Protein AF-A0A2W4UMU4-F1 (afdb_monomer)

Radius of gyration: 11.84 Å; Cα contacts (8 Å, |Δi|>4): 100; chains: 1; bounding box: 29×24×29 Å

Organism: NCBI:txid47253

Secondary structure (DSSP, 8-state):
----EEEEE-TTT--EEEEESS-SS-----TT---EEE-TTT--EEEGGGEEESSS-EEE-

pLDDT: mean 76.98, std 13.57, range [47.09, 90.31]

Foldseek 3Di:
DDFDWAWEQDPPPRDIDIDGQDDPDCPVDDPPDFRKDADPPPRDIDTQVQFDDDPRYTYHD

Sequence (61 aa):
MAPNTVTVKCPQCQQVYIAWHTPAVNVTNSSEYEPTTVCSRCGHRAKMKDLSDRDGVLQQS

Solvent-accessible surface area (backbone atoms only — not comparable to full-atom values): 3958 Å² total; per-residue (Å²): 130,82,63,50,73,42,42,34,36,34,83,88,77,65,47,75,46,82,40,65,68,42,67,90,64,87,74,90,74,61,103,74,75,76,52,64,42,66,36,93,84,79,66,52,72,46,51,53,88,67,33,40,78,56,93,80,27,30,26,66,118

Mean predicted aligned error: 7.72 Å

Nearest PDB structures (foldseek):
  2gvi-assembly1_A  TM=4.420E-01  e=9.819E-01  Thermoplasma acidophilum

Structure (mmCIF, N/CA/C/O backbone):
data_AF-A0A2W4UMU4-F1
#
_entry.id   AF-A0A2W4UMU4-F1
#
loop_
_atom_site.group_PDB
_atom_site.id
_atom_site.type_symbol
_atom_site.label_atom_id
_atom_site.label_alt_id
_atom_site.label_comp_id
_atom_site.label_asym_id
_atom_site.label_entity_id
_atom_site.label_seq_id
_atom_site.pdbx_PDB_ins_code
_atom_site.Cartn_x
_atom_site.Cartn_y
_atom_site.Cartn_z
_atom_site.occupancy
_atom_site.B_iso_or_equiv
_atom_site.auth_seq_id
_atom_site.auth_comp_id
_atom_site.auth_asym_id
_atom_site.auth_atom_id
_atom_site.pdbx_PDB_model_num
ATOM 1 N N . MET A 1 1 ? 14.940 -8.639 -5.394 1.00 47.09 1 MET A N 1
ATOM 2 C CA . MET A 1 1 ? 14.592 -7.682 -4.318 1.00 47.09 1 MET A CA 1
ATOM 3 C C . MET A 1 1 ? 13.189 -8.007 -3.839 1.00 47.09 1 MET A C 1
ATOM 5 O O . MET A 1 1 ? 12.369 -8.370 -4.673 1.00 47.09 1 MET A O 1
ATOM 9 N N . ALA A 1 2 ? 12.934 -7.964 -2.530 1.00 54.62 2 ALA A N 1
ATOM 10 C CA . ALA A 1 2 ? 11.591 -8.185 -1.995 1.00 54.62 2 ALA A CA 1
ATOM 11 C C . ALA A 1 2 ? 10.669 -7.013 -2.389 1.00 54.62 2 ALA A C 1
ATOM 13 O O . ALA A 1 2 ? 11.149 -5.881 -2.498 1.00 54.62 2 ALA A O 1
ATOM 14 N N . PRO A 1 3 ? 9.377 -7.260 -2.645 1.00 62.84 3 PRO A N 1
ATOM 15 C CA . PRO A 1 3 ? 8.438 -6.193 -2.951 1.00 62.84 3 PRO A CA 1
ATOM 16 C C . PRO A 1 3 ? 8.219 -5.311 -1.710 1.00 62.84 3 PRO A C 1
ATOM 18 O O . PRO A 1 3 ? 7.963 -5.814 -0.617 1.00 62.84 3 PRO A O 1
ATOM 21 N N . ASN A 1 4 ? 8.343 -3.992 -1.874 1.00 72.38 4 ASN A N 1
ATOM 22 C CA . ASN A 1 4 ? 8.155 -3.034 -0.788 1.00 72.38 4 ASN A CA 1
ATOM 23 C C . ASN A 1 4 ? 6.653 -2.847 -0.561 1.00 72.38 4 ASN A C 1
ATOM 25 O O . ASN A 1 4 ? 5.961 -2.254 -1.391 1.00 72.38 4 ASN A O 1
ATOM 29 N N . THR A 1 5 ? 6.142 -3.379 0.546 1.00 80.00 5 THR A N 1
ATOM 30 C CA . THR A 1 5 ? 4.778 -3.116 1.012 1.00 80.00 5 THR A CA 1
ATOM 31 C C . THR A 1 5 ? 4.724 -1.790 1.744 1.00 80.00 5 THR A C 1
ATOM 33 O O . THR A 1 5 ? 5.567 -1.530 2.599 1.00 80.00 5 THR A O 1
ATOM 36 N N . VAL A 1 6 ? 3.697 -0.993 1.476 1.00 84.75 6 VAL A N 1
ATOM 37 C CA . VAL A 1 6 ? 3.386 0.205 2.255 1.00 84.75 6 VAL A CA 1
ATOM 38 C C . VAL A 1 6 ? 1.939 0.167 2.712 1.00 84.75 6 VAL A C 1
ATOM 40 O O . VAL A 1 6 ? 1.063 -0.367 2.030 1.00 84.75 6 VAL A O 1
ATOM 43 N N . THR A 1 7 ? 1.683 0.742 3.876 1.00 89.50 7 THR A N 1
ATOM 44 C CA . THR A 1 7 ? 0.336 0.864 4.419 1.00 89.50 7 THR A CA 1
ATOM 45 C C . THR A 1 7 ? -0.274 2.166 3.919 1.00 89.50 7 THR A C 1
ATOM 47 O O . THR A 1 7 ? 0.334 3.222 4.046 1.00 89.50 7 THR A O 1
ATOM 50 N N . VAL A 1 8 ? -1.471 2.104 3.342 1.00 88.62 8 VAL A N 1
ATOM 51 C CA . VAL A 1 8 ? -2.177 3.251 2.766 1.00 88.62 8 VAL A CA 1
ATOM 52 C C . VAL A 1 8 ? -3.552 3.382 3.405 1.00 88.62 8 VAL A C 1
ATOM 54 O O . VAL A 1 8 ? -4.300 2.408 3.482 1.00 88.62 8 VAL A O 1
ATOM 57 N N . LYS A 1 9 ? -3.933 4.597 3.800 1.00 90.31 9 LYS A N 1
ATOM 58 C CA . LYS A 1 9 ? -5.306 4.940 4.176 1.00 90.31 9 LYS A CA 1
ATOM 59 C C . LYS A 1 9 ? -6.026 5.548 2.979 1.00 90.31 9 LYS A C 1
ATOM 61 O O . LYS A 1 9 ? -5.604 6.560 2.428 1.00 90.31 9 LYS A O 1
ATOM 66 N N . CYS A 1 10 ? -7.138 4.943 2.573 1.00 89.38 10 CYS A N 1
ATOM 67 C CA . CYS A 1 10 ? -7.953 5.490 1.495 1.00 89.38 10 CYS A CA 1
ATOM 68 C C . CYS A 1 10 ? -8.627 6.804 1.935 1.00 89.38 10 CYS A C 1
ATOM 70 O O . CYS A 1 10 ? -9.321 6.795 2.949 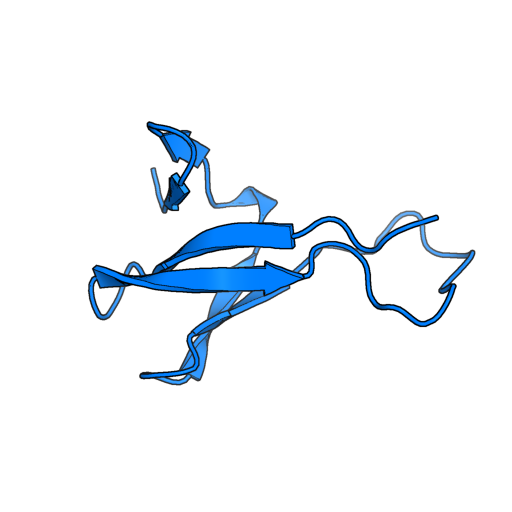1.00 89.38 10 CYS A O 1
ATOM 72 N N . PRO A 1 11 ? -8.529 7.905 1.170 1.00 86.19 11 PRO A N 1
ATOM 73 C CA . PRO A 1 11 ? -9.183 9.167 1.528 1.00 86.19 11 PRO A CA 1
ATOM 74 C C . PRO A 1 11 ? -10.717 9.101 1.437 1.00 86.19 11 PRO A C 1
ATOM 76 O O . PRO A 1 11 ? -11.406 9.816 2.153 1.00 86.19 11 PRO A O 1
ATOM 79 N N . GLN A 1 12 ? -11.266 8.218 0.594 1.00 88.81 12 GLN A N 1
ATOM 80 C CA . GLN A 1 12 ? -12.714 8.113 0.368 1.00 88.81 12 GLN A CA 1
ATOM 81 C C . GLN A 1 12 ? -13.433 7.317 1.460 1.00 88.81 12 GLN A C 1
ATOM 83 O O . GLN A 1 12 ? -14.466 7.735 1.966 1.00 88.81 12 GLN A O 1
ATOM 88 N N . CYS A 1 13 ? -12.900 6.148 1.820 1.00 89.38 13 CYS A N 1
ATOM 89 C CA . CYS A 1 13 ? -13.544 5.244 2.777 1.00 89.38 13 CYS A CA 1
ATOM 90 C C . CYS A 1 13 ? -12.805 5.151 4.116 1.00 89.38 13 CYS A C 1
ATOM 92 O O . CYS A 1 13 ? -13.208 4.374 4.975 1.00 89.38 13 CYS A O 1
ATOM 94 N N . GLN A 1 14 ? -11.706 5.898 4.278 1.00 87.38 14 GLN A N 1
ATOM 95 C CA . GLN A 1 14 ? -10.826 5.904 5.454 1.00 87.38 14 GLN A CA 1
ATOM 96 C C . GLN A 1 14 ? -10.243 4.539 5.843 1.00 87.38 14 GLN A C 1
ATOM 98 O O . GLN A 1 14 ? -9.615 4.414 6.894 1.00 87.38 14 GLN A O 1
ATOM 103 N N . GLN A 1 15 ? -10.392 3.532 4.979 1.00 88.12 15 GLN A N 1
ATOM 104 C CA . GLN A 1 15 ? -9.904 2.188 5.234 1.00 88.12 15 GLN A CA 1
ATOM 105 C C . GLN A 1 15 ? -8.400 2.104 5.003 1.00 88.12 15 GLN A C 1
ATOM 107 O O . GLN A 1 15 ? -7.893 2.556 3.974 1.00 88.12 15 GLN A O 1
ATOM 112 N N . VAL A 1 16 ? -7.715 1.466 5.945 1.00 88.94 16 VAL A N 1
ATOM 113 C CA . VAL A 1 16 ? -6.291 1.151 5.856 1.00 88.94 16 VAL A CA 1
ATOM 114 C C . VAL A 1 16 ? -6.101 -0.178 5.121 1.00 88.94 16 VAL A C 1
ATOM 116 O O . VAL A 1 16 ? -6.804 -1.151 5.396 1.00 88.94 16 VAL A O 1
ATOM 119 N N . TYR A 1 17 ? -5.180 -0.220 4.162 1.00 86.94 17 TYR A N 1
ATOM 120 C CA . TYR A 1 17 ? -4.848 -1.410 3.379 1.00 86.94 17 TYR A CA 1
ATOM 121 C C . TYR A 1 17 ? -3.366 -1.419 2.990 1.00 86.94 17 TYR A C 1
ATOM 123 O O . TYR A 1 17 ? -2.699 -0.389 3.037 1.00 86.94 17 TYR A O 1
ATOM 131 N N . ILE A 1 18 ? -2.845 -2.587 2.610 1.00 85.31 18 ILE A N 1
ATOM 132 C CA . ILE A 1 18 ? -1.449 -2.745 2.189 1.00 85.31 18 ILE A CA 1
ATOM 133 C C . ILE A 1 18 ? -1.375 -2.639 0.665 1.00 85.31 18 ILE A C 1
ATOM 135 O O . ILE A 1 18 ? -2.036 -3.395 -0.049 1.00 85.31 18 ILE A O 1
ATOM 139 N N . ALA A 1 19 ? -0.565 -1.704 0.178 1.00 82.62 19 ALA A N 1
ATOM 140 C CA . ALA A 1 19 ? -0.259 -1.506 -1.229 1.00 82.62 19 ALA A CA 1
ATOM 141 C C . ALA A 1 19 ? 1.174 -1.960 -1.528 1.00 82.62 19 ALA A C 1
ATOM 143 O O . ALA A 1 19 ? 2.096 -1.725 -0.749 1.00 82.62 19 ALA A O 1
ATOM 144 N N . TRP A 1 20 ? 1.377 -2.595 -2.678 1.00 73.00 20 TRP A N 1
ATOM 145 C CA . TRP A 1 20 ? 2.697 -3.034 -3.124 1.00 73.00 20 TRP A CA 1
ATOM 146 C C . TRP A 1 20 ? 3.298 -1.947 -4.016 1.00 73.00 20 TRP A C 1
ATOM 148 O O . TRP A 1 20 ? 2.787 -1.682 -5.102 1.00 73.00 20 TRP A O 1
ATOM 158 N N . HIS A 1 21 ? 4.356 -1.286 -3.543 1.00 67.31 21 HIS A N 1
ATOM 159 C CA . HIS A 1 21 ? 4.994 -0.171 -4.248 1.00 67.31 21 HIS A CA 1
ATOM 160 C C . HIS A 1 21 ? 5.829 -0.646 -5.447 1.00 67.31 21 HIS A C 1
ATOM 162 O O . HIS A 1 21 ? 5.938 0.055 -6.452 1.00 67.31 21 HIS A O 1
ATOM 168 N N . THR A 1 22 ? 6.397 -1.851 -5.366 1.00 62.38 22 THR A N 1
ATOM 169 C CA . THR A 1 22 ? 7.106 -2.496 -6.474 1.00 62.38 22 THR A CA 1
ATOM 170 C C . THR A 1 22 ? 6.298 -3.678 -7.006 1.00 62.38 22 THR A C 1
ATOM 172 O O . THR A 1 22 ? 6.021 -4.611 -6.246 1.00 62.38 22 THR A O 1
ATOM 175 N N . PRO A 1 23 ? 5.916 -3.680 -8.298 1.00 54.25 23 PRO A N 1
ATOM 176 C CA . PRO A 1 23 ? 5.362 -4.878 -8.906 1.00 54.25 23 PRO A CA 1
ATOM 177 C C . PRO A 1 23 ? 6.409 -6.000 -8.837 1.00 54.25 23 PRO A C 1
ATOM 179 O O . PRO A 1 23 ? 7.597 -5.769 -9.045 1.00 54.25 23 PRO A O 1
ATOM 182 N N . ALA A 1 24 ? 5.973 -7.228 -8.538 1.00 51.91 24 ALA A N 1
ATOM 183 C CA . ALA A 1 24 ? 6.857 -8.398 -8.463 1.00 51.91 24 ALA A CA 1
ATOM 184 C C . ALA A 1 24 ? 7.524 -8.743 -9.813 1.00 51.91 24 ALA A C 1
ATOM 186 O O . ALA A 1 24 ? 8.471 -9.525 -9.866 1.00 51.91 24 ALA A O 1
ATOM 187 N N . VAL A 1 25 ? 7.036 -8.148 -10.904 1.00 51.41 25 VAL A N 1
ATOM 188 C CA . VAL A 1 25 ? 7.649 -8.203 -12.228 1.00 51.41 25 VAL A CA 1
ATOM 189 C C . VAL A 1 25 ? 8.653 -7.059 -12.362 1.00 51.41 25 VAL A C 1
ATOM 191 O O . VAL A 1 25 ? 8.285 -5.891 -12.299 1.00 51.41 25 VAL A O 1
ATOM 194 N N . ASN A 1 26 ? 9.931 -7.410 -12.527 1.00 48.31 26 ASN A N 1
ATOM 195 C CA . ASN A 1 26 ? 11.032 -6.488 -12.814 1.00 48.31 26 ASN A CA 1
ATOM 196 C C . ASN A 1 26 ? 10.711 -5.673 -14.084 1.00 48.31 26 ASN A C 1
ATOM 198 O O . ASN A 1 26 ? 11.004 -6.104 -15.197 1.00 48.31 26 ASN A O 1
ATOM 202 N N . VAL A 1 27 ? 10.098 -4.497 -13.940 1.00 55.00 27 VAL A N 1
ATOM 203 C CA . VAL A 1 27 ? 9.994 -3.526 -15.036 1.00 55.00 27 VAL A CA 1
ATOM 204 C C . VAL A 1 27 ? 11.241 -2.653 -14.961 1.00 55.00 27 VAL A C 1
ATOM 206 O O . VAL A 1 27 ? 11.247 -1.576 -14.376 1.00 55.00 27 VAL A O 1
ATOM 209 N N . THR A 1 28 ? 12.347 -3.172 -15.492 1.00 52.06 28 THR A N 1
ATOM 210 C CA . THR A 1 28 ? 13.700 -2.589 -15.416 1.00 52.06 28 THR A CA 1
ATOM 211 C C . THR A 1 28 ? 13.906 -1.357 -16.307 1.00 52.06 28 THR A C 1
ATOM 213 O O . THR A 1 28 ? 15.033 -1.052 -16.676 1.00 52.06 28 THR A O 1
ATOM 216 N N . ASN A 1 29 ? 12.844 -0.659 -16.702 1.00 56.03 29 ASN A N 1
ATOM 217 C CA . ASN A 1 29 ? 12.940 0.517 -17.559 1.00 56.03 29 ASN A CA 1
ATOM 218 C C . ASN A 1 29 ? 11.671 1.347 -17.431 1.00 56.03 29 ASN A C 1
ATOM 220 O O . ASN A 1 29 ? 10.638 0.944 -17.959 1.00 56.03 29 ASN A O 1
ATOM 224 N N . SER A 1 30 ? 11.753 2.487 -16.748 1.00 51.00 30 SER A N 1
ATOM 225 C CA . SER A 1 30 ? 10.999 3.711 -17.049 1.00 51.00 30 SER A CA 1
ATOM 226 C C . SER A 1 30 ? 11.284 4.734 -15.959 1.00 51.00 30 SER A C 1
ATOM 228 O O . SER A 1 30 ? 10.782 4.613 -14.844 1.00 51.00 30 SER A O 1
ATOM 230 N N . SER A 1 31 ? 12.027 5.785 -16.303 1.00 55.56 31 SER A N 1
ATOM 231 C CA . SER A 1 31 ? 12.157 7.013 -15.502 1.00 55.56 31 SER A CA 1
ATOM 232 C C . SER A 1 31 ? 10.818 7.729 -15.230 1.00 55.56 31 SER A C 1
ATOM 234 O O . SER A 1 31 ? 10.820 8.783 -14.609 1.00 55.56 31 SER A O 1
ATOM 236 N N . GLU A 1 32 ? 9.684 7.162 -15.652 1.00 59.22 32 GLU A N 1
ATOM 237 C CA . GLU A 1 32 ? 8.332 7.717 -15.519 1.00 59.22 32 GLU A CA 1
ATOM 238 C C . GLU A 1 32 ? 7.340 6.781 -14.798 1.00 59.22 32 GLU A C 1
ATOM 240 O O . GLU A 1 32 ? 6.128 6.987 -14.871 1.00 59.22 32 GLU A O 1
ATOM 245 N N . TYR A 1 33 ? 7.799 5.731 -14.102 1.00 66.50 33 TYR A N 1
ATOM 246 C CA . TYR A 1 33 ? 6.873 4.903 -13.320 1.00 66.50 33 TYR A CA 1
ATOM 247 C C . TYR A 1 33 ? 6.391 5.667 -12.079 1.00 66.50 33 TYR A C 1
ATOM 249 O O . TYR A 1 33 ? 7.081 5.717 -11.063 1.00 66.50 33 TYR A O 1
ATOM 257 N N . GLU A 1 34 ? 5.196 6.255 -12.157 1.00 72.12 34 GLU A N 1
ATOM 258 C CA . GLU A 1 34 ? 4.492 6.791 -10.991 1.00 72.12 34 GLU A CA 1
ATOM 259 C C . GLU A 1 34 ? 3.717 5.661 -10.292 1.00 72.12 34 GLU A C 1
ATOM 261 O O . GLU A 1 34 ? 2.700 5.202 -10.820 1.00 72.12 34 GLU A O 1
ATOM 266 N N . PRO A 1 35 ? 4.143 5.197 -9.103 1.00 76.19 35 PRO A N 1
ATOM 267 C CA . PRO A 1 35 ? 3.439 4.138 -8.399 1.00 76.19 35 PRO A CA 1
ATOM 268 C C . PRO A 1 35 ? 2.048 4.626 -7.981 1.00 76.19 35 PRO A C 1
ATOM 270 O O . PRO A 1 35 ? 1.887 5.647 -7.306 1.00 76.19 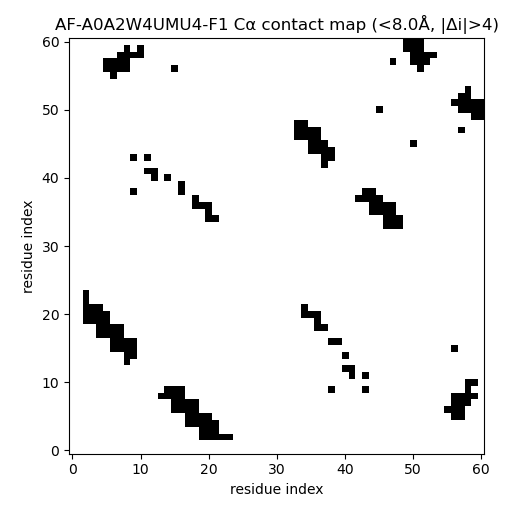35 PRO A O 1
ATOM 273 N N . THR A 1 36 ? 1.024 3.877 -8.386 1.00 81.69 36 THR A N 1
ATOM 274 C CA . THR A 1 36 ? -0.373 4.125 -8.017 1.00 81.69 36 THR A CA 1
ATOM 275 C C . THR A 1 36 ? -0.906 3.004 -7.148 1.00 81.69 36 THR A C 1
ATOM 277 O O . THR A 1 36 ? -0.571 1.839 -7.351 1.00 81.69 36 THR A O 1
ATOM 280 N N . THR A 1 37 ? -1.798 3.349 -6.233 1.00 84.69 37 THR A N 1
ATOM 281 C CA . THR A 1 37 ? -2.486 2.410 -5.356 1.00 84.69 3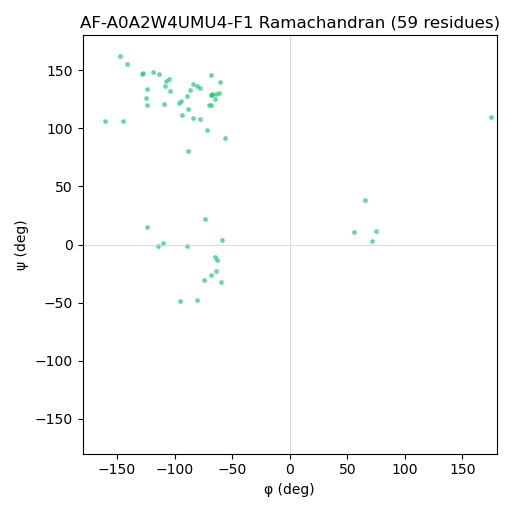7 THR A CA 1
ATOM 282 C C . THR A 1 37 ? -3.990 2.466 -5.588 1.00 84.69 37 THR A C 1
ATOM 284 O O . THR A 1 37 ? -4.538 3.514 -5.936 1.00 84.69 37 THR A O 1
ATOM 287 N N . VAL A 1 38 ? -4.669 1.333 -5.412 1.00 86.44 38 VAL A N 1
ATOM 288 C CA . VAL A 1 38 ? -6.120 1.212 -5.577 1.00 86.44 38 VAL A CA 1
ATOM 289 C C . VAL A 1 38 ? -6.713 0.647 -4.299 1.00 86.44 38 VAL A C 1
ATOM 291 O O . VAL A 1 38 ? -6.304 -0.412 -3.830 1.00 86.44 38 VAL A O 1
ATOM 294 N N . CYS A 1 39 ? -7.700 1.339 -3.740 1.00 88.19 39 CYS A N 1
ATOM 295 C CA . CYS A 1 39 ? -8.407 0.855 -2.569 1.00 88.19 39 CYS A CA 1
ATOM 296 C C . CYS A 1 39 ? -9.276 -0.354 -2.929 1.00 88.19 39 CYS A C 1
ATOM 298 O O . CYS A 1 39 ? -10.236 -0.229 -3.690 1.00 88.19 39 CYS A O 1
ATOM 300 N N . SER A 1 40 ? -9.022 -1.500 -2.297 1.00 85.69 40 SER A N 1
ATOM 301 C CA . SER A 1 40 ? -9.786 -2.739 -2.514 1.00 85.69 40 SER A CA 1
ATOM 302 C C . SER A 1 40 ? -11.256 -2.667 -2.078 1.00 85.69 40 SER A C 1
ATOM 304 O O . SER A 1 40 ? -12.017 -3.587 -2.354 1.00 85.69 40 SER A O 1
ATOM 306 N N . ARG A 1 41 ? -11.666 -1.609 -1.362 1.00 88.88 41 ARG A N 1
ATOM 307 C CA . ARG A 1 41 ? -13.043 -1.441 -0.863 1.00 88.88 41 ARG A CA 1
ATOM 308 C C . ARG A 1 41 ? -13.912 -0.595 -1.784 1.00 88.88 41 ARG A C 1
ATOM 310 O O . ARG A 1 41 ? -15.031 -0.988 -2.075 1.00 88.88 41 ARG A O 1
ATOM 317 N N . CYS A 1 42 ? -13.417 0.567 -2.208 1.00 88.56 42 CYS A N 1
ATOM 318 C CA . CYS A 1 42 ? -14.190 1.523 -3.009 1.00 88.56 42 CYS A CA 1
ATOM 319 C C . CYS A 1 42 ? -13.640 1.723 -4.429 1.00 88.56 42 CYS A C 1
ATOM 321 O O . CYS A 1 42 ? -14.190 2.516 -5.183 1.00 88.56 42 CYS A O 1
ATOM 323 N N . GLY A 1 43 ? -12.538 1.058 -4.795 1.00 87.12 43 GLY A N 1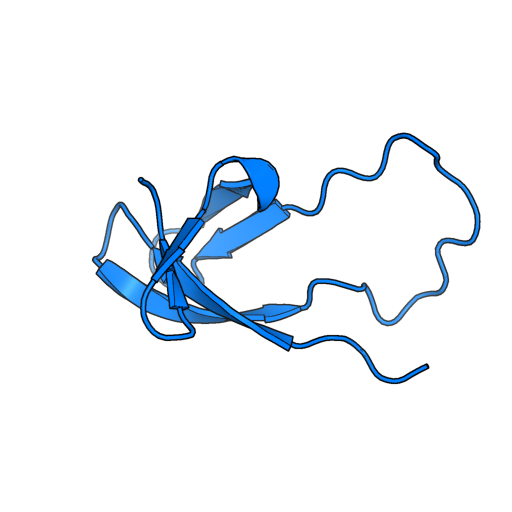
ATOM 324 C CA . GLY A 1 43 ? -11.910 1.187 -6.113 1.00 87.12 43 GLY A CA 1
ATOM 325 C C . GLY A 1 43 ? -11.209 2.526 -6.359 1.00 87.12 43 GLY A C 1
ATOM 326 O O . GLY A 1 43 ? -10.681 2.743 -7.450 1.00 87.12 43 GLY A O 1
ATOM 327 N N . HIS A 1 44 ? -11.176 3.422 -5.366 1.00 87.38 44 HIS A N 1
ATOM 328 C CA . HIS A 1 44 ? -10.513 4.715 -5.486 1.00 87.38 44 HIS A CA 1
ATOM 329 C C . HIS A 1 44 ? -9.016 4.535 -5.741 1.00 87.38 44 HIS A C 1
ATOM 331 O O . HIS A 1 44 ? -8.344 3.792 -5.022 1.00 87.38 44 HIS A O 1
ATOM 337 N N . ARG A 1 45 ? -8.507 5.236 -6.754 1.00 86.19 45 ARG A N 1
ATOM 338 C 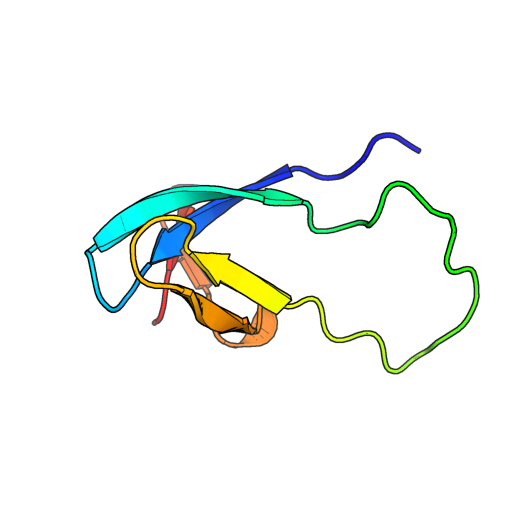CA . ARG A 1 45 ? -7.101 5.206 -7.155 1.00 86.19 45 ARG A CA 1
ATOM 339 C C . ARG A 1 45 ? -6.409 6.474 -6.674 1.00 86.19 45 ARG A C 1
ATOM 341 O O . ARG A 1 45 ? -6.921 7.561 -6.915 1.00 86.19 45 ARG A O 1
ATOM 348 N N . ALA A 1 46 ? -5.248 6.327 -6.052 1.00 82.94 46 ALA A N 1
ATOM 349 C CA . ALA A 1 46 ? -4.402 7.437 -5.630 1.00 82.94 46 ALA A CA 1
ATOM 350 C C . ALA A 1 46 ? -2.976 7.223 -6.146 1.00 82.94 46 ALA A C 1
ATOM 352 O O . ALA A 1 46 ? -2.516 6.083 -6.255 1.00 82.94 46 ALA A O 1
ATOM 353 N N . LYS A 1 47 ? -2.267 8.305 -6.469 1.00 85.25 47 LYS A N 1
ATOM 354 C CA . LYS A 1 47 ? -0.832 8.227 -6.754 1.00 85.25 47 LYS A CA 1
ATOM 355 C C . LYS A 1 47 ? -0.081 8.282 -5.432 1.00 85.25 47 LYS A C 1
ATOM 357 O O . LYS A 1 47 ? -0.424 9.087 -4.574 1.00 85.25 47 LYS A O 1
ATOM 362 N N . MET A 1 48 ? 0.954 7.463 -5.270 1.00 80.75 48 MET A N 1
ATOM 363 C CA . MET A 1 48 ? 1.732 7.445 -4.025 1.00 80.75 48 MET A CA 1
ATOM 364 C C . MET A 1 48 ? 2.369 8.803 -3.719 1.00 80.75 48 MET A C 1
ATOM 366 O O . MET A 1 48 ? 2.464 9.164 -2.556 1.00 80.75 48 MET A O 1
ATOM 370 N N . LYS A 1 49 ? 2.753 9.574 -4.747 1.00 83.06 49 LYS A N 1
ATOM 371 C CA . LYS A 1 49 ? 3.331 10.917 -4.577 1.00 83.06 49 LYS A CA 1
ATOM 372 C C . LYS A 1 49 ? 2.377 11.945 -3.960 1.00 83.06 49 LYS A 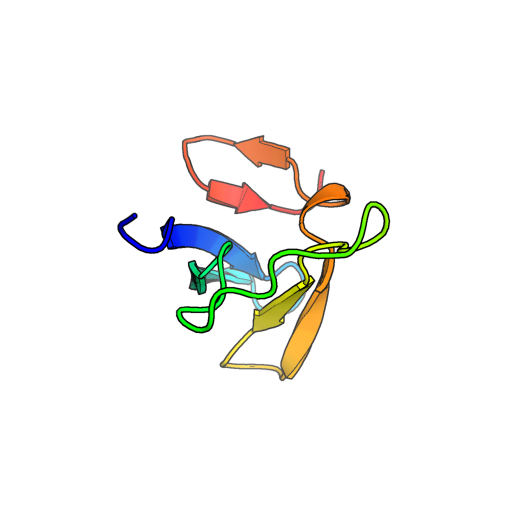C 1
ATOM 374 O O . LYS A 1 49 ? 2.839 12.948 -3.434 1.00 83.06 49 LYS A O 1
ATOM 379 N N . ASP A 1 50 ? 1.068 11.708 -4.062 1.00 83.62 50 ASP A N 1
ATOM 380 C CA . ASP A 1 50 ? 0.036 12.600 -3.524 1.00 83.62 50 ASP A CA 1
ATOM 381 C C . ASP A 1 50 ? -0.315 12.227 -2.067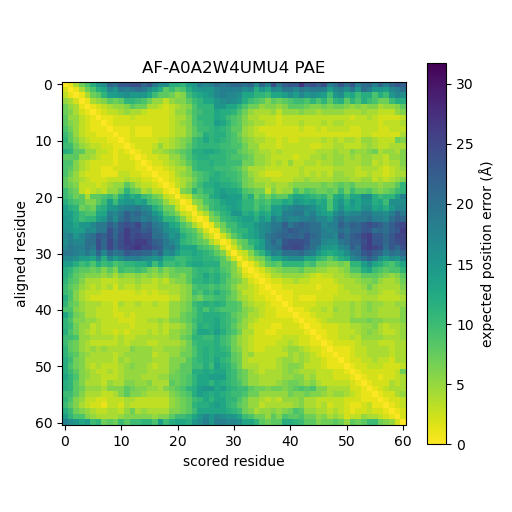 1.00 83.62 50 ASP A C 1
ATOM 383 O O . ASP A 1 50 ? -1.168 12.858 -1.439 1.00 83.62 50 ASP A O 1
ATOM 387 N N . LEU A 1 51 ? 0.322 11.181 -1.528 1.00 82.88 51 LEU A N 1
ATOM 388 C CA . LEU A 1 51 ? 0.146 10.691 -0.168 1.00 82.88 51 LEU A CA 1
ATOM 389 C C . LEU A 1 51 ? 1.394 11.013 0.657 1.00 82.88 51 LEU A C 1
ATOM 391 O O . LEU A 1 51 ? 2.520 10.794 0.216 1.00 82.88 51 LEU A O 1
ATOM 395 N N . SER A 1 52 ? 1.179 11.477 1.881 1.00 85.50 52 SER A N 1
ATOM 396 C CA . SER A 1 52 ? 2.237 11.728 2.856 1.00 85.50 52 SER A CA 1
ATOM 397 C C . SER A 1 52 ? 2.243 10.630 3.910 1.00 85.50 52 SER A C 1
ATOM 399 O O . SER A 1 52 ? 1.181 10.155 4.325 1.00 85.50 52 SER A O 1
ATOM 401 N N . ASP A 1 53 ? 3.433 10.230 4.360 1.00 85.69 53 ASP A N 1
ATOM 402 C CA . ASP A 1 53 ? 3.546 9.357 5.526 1.00 85.69 53 ASP A CA 1
ATOM 403 C C . ASP A 1 53 ? 3.093 10.109 6.771 1.00 85.69 53 ASP A C 1
ATOM 405 O O . ASP A 1 53 ? 3.539 11.224 7.055 1.00 85.69 53 ASP A O 1
ATOM 409 N N . ARG A 1 54 ? 2.182 9.489 7.511 1.00 84.06 54 ARG A N 1
ATOM 410 C CA . ARG A 1 54 ? 1.757 9.987 8.805 1.00 84.06 54 ARG A CA 1
ATOM 411 C C . ARG A 1 54 ? 1.487 8.788 9.697 1.00 84.06 54 ARG A C 1
ATOM 413 O O . ARG A 1 54 ? 0.483 8.099 9.522 1.00 84.06 54 ARG A O 1
ATOM 420 N N . ASP A 1 55 ? 2.410 8.577 10.631 1.00 85.06 55 ASP A N 1
ATOM 421 C CA . ASP A 1 55 ? 2.435 7.448 11.569 1.00 85.06 55 ASP A CA 1
ATOM 422 C C . ASP A 1 55 ? 2.643 6.083 10.876 1.00 85.06 55 ASP A C 1
ATOM 424 O O . ASP A 1 55 ? 2.011 5.087 11.219 1.00 85.06 55 ASP A O 1
ATOM 428 N N . GLY A 1 56 ? 3.491 6.026 9.838 1.00 82.38 56 GLY A N 1
ATOM 429 C CA . GLY A 1 56 ? 3.732 4.786 9.083 1.00 82.38 56 GLY A CA 1
ATOM 430 C C . GLY A 1 56 ? 2.589 4.393 8.139 1.00 82.38 56 GLY A C 1
ATOM 431 O O . GLY A 1 56 ? 2.550 3.266 7.631 1.00 82.38 56 GLY A O 1
ATOM 432 N N . VAL A 1 57 ? 1.633 5.302 7.921 1.00 86.56 57 VAL A N 1
ATOM 433 C CA . VAL A 1 57 ? 0.506 5.140 7.003 1.00 86.56 57 VAL A CA 1
ATOM 434 C C . VAL A 1 57 ? 0.507 6.285 5.999 1.00 86.56 57 VAL A C 1
ATOM 436 O O . VAL A 1 57 ? 0.345 7.450 6.364 1.00 86.56 57 VAL A O 1
ATOM 439 N N . LEU A 1 58 ? 0.617 5.944 4.715 1.00 87.56 58 LEU A N 1
ATOM 440 C CA . LEU A 1 58 ? 0.443 6.886 3.617 1.00 87.56 58 LEU A CA 1
ATOM 441 C C . LEU A 1 58 ? -1.018 7.328 3.548 1.00 87.56 58 LEU A C 1
ATOM 443 O O . LEU A 1 58 ? -1.923 6.515 3.348 1.00 87.56 58 LEU A O 1
ATOM 447 N N . GLN A 1 59 ? -1.257 8.623 3.695 1.00 87.69 59 GLN A N 1
ATOM 448 C CA . GLN A 1 59 ? -2.586 9.218 3.609 1.00 87.69 59 GLN A CA 1
ATO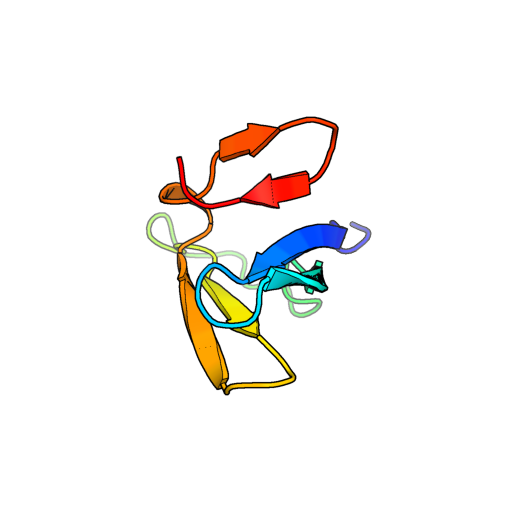M 449 C C . GLN A 1 59 ? -2.526 10.568 2.900 1.00 87.69 59 GLN A C 1
ATOM 451 O O . GLN A 1 59 ? -1.477 11.205 2.849 1.00 87.69 59 GLN A O 1
ATOM 456 N N . GLN A 1 60 ? -3.642 10.985 2.304 1.00 83.81 60 GLN A N 1
ATOM 457 C CA . GLN A 1 60 ? -3.711 12.278 1.628 1.00 83.81 60 GLN A CA 1
ATOM 458 C C . GLN A 1 60 ? -3.506 13.399 2.658 1.00 83.81 60 GLN A C 1
ATOM 460 O O . GLN A 1 60 ? -4.123 13.362 3.728 1.00 83.81 60 GLN A O 1
ATOM 465 N N . SER A 1 61 ? -2.592 14.320 2.337 1.00 68.50 61 SER A N 1
ATOM 466 C CA . SER A 1 61 ? -2.217 15.469 3.176 1.00 68.50 61 SER A CA 1
ATOM 467 C C . SER A 1 61 ? 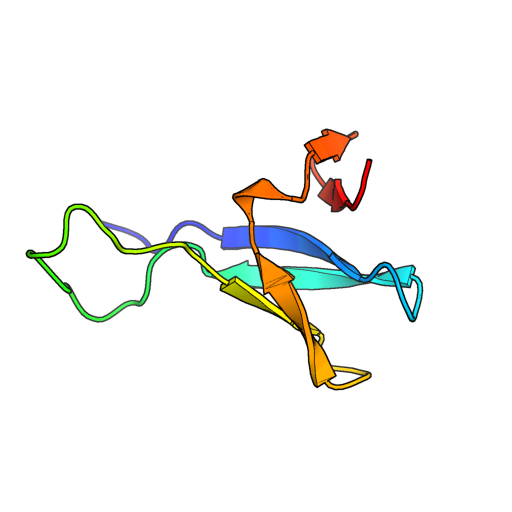-3.387 16.417 3.414 1.00 68.50 61 SER A C 1
ATOM 469 O O . SER A 1 61 ? -4.159 16.630 2.450 1.00 68.50 61 SER A O 1
#